Protein AF-A0A3C1GHQ6-F1 (afdb_monomer)

Radius of gyration: 13.11 Å; Cα contacts (8 Å, |Δi|>4): 10; chains: 1; bounding box: 32×23×28 Å

Secondary structure (DSSP, 8-state):
---S-----EETTEE---TT-------SS-SS-----------

Foldseek 3Di:
DLDPDDDFDADPNHTPDDPPDDDDDDDDDDDDDDDDDDDDDDD

Mean predicted aligned error: 3.23 Å

Structure (mmCIF, N/CA/C/O backbone):
data_AF-A0A3C1GHQ6-F1
#
_entry.id   AF-A0A3C1GHQ6-F1
#
loop_
_atom_site.group_PDB
_atom_site.id
_atom_site.type_symbol
_atom_site.label_atom_id
_atom_site.label_alt_id
_atom_site.label_comp_id
_atom_site.label_asym_id
_atom_site.label_entity_id
_atom_site.label_seq_id
_atom_site.pdbx_PDB_ins_code
_atom_site.Cartn_x
_atom_site.Cartn_y
_atom_site.Cartn_z
_atom_site.occupancy
_atom_site.B_iso_or_equiv
_atom_si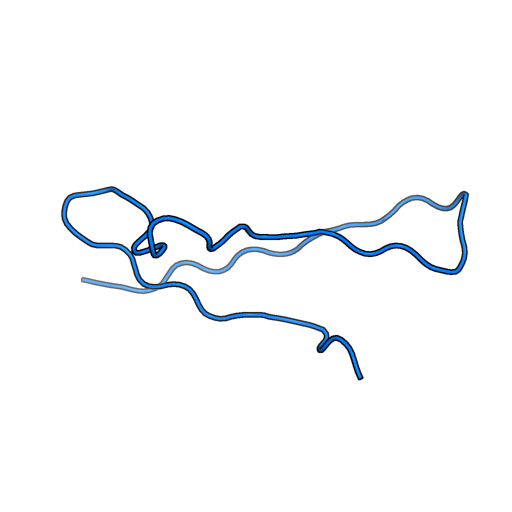te.auth_seq_id
_atom_site.auth_comp_id
_atom_site.auth_asym_id
_atom_site.auth_atom_id
_atom_site.pdbx_PDB_model_num
ATOM 1 N N . LEU A 1 1 ? 14.139 -2.895 0.918 1.00 79.44 1 LEU A N 1
ATOM 2 C CA . LEU A 1 1 ? 13.906 -1.600 1.5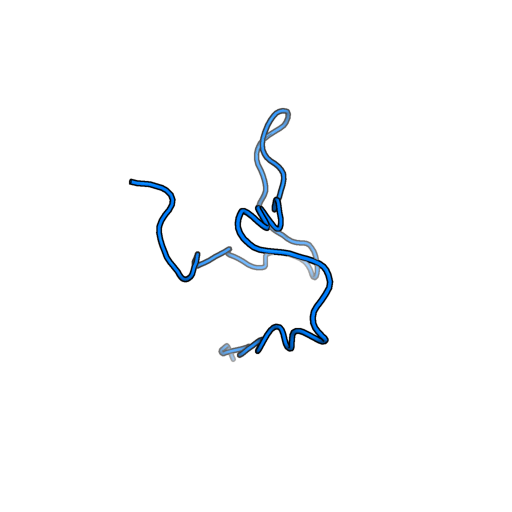97 1.00 79.44 1 LEU A CA 1
ATOM 3 C C . LEU A 1 1 ? 12.447 -1.151 1.491 1.00 79.44 1 LEU A C 1
ATOM 5 O O . LEU A 1 1 ? 11.848 -1.005 2.539 1.00 79.44 1 LEU A O 1
ATOM 9 N N . LEU A 1 2 ? 11.849 -1.008 0.297 1.00 85.31 2 LEU A N 1
ATOM 10 C CA . LEU A 1 2 ? 10.461 -0.507 0.161 1.00 85.31 2 LEU A CA 1
ATOM 11 C C . LEU A 1 2 ? 9.350 -1.579 0.160 1.00 85.31 2 LEU A C 1
ATOM 13 O O . LEU A 1 2 ? 8.181 -1.238 0.278 1.00 85.31 2 LEU A O 1
ATOM 17 N N . GLY A 1 3 ? 9.703 -2.868 0.078 1.00 87.75 3 GLY A N 1
ATOM 18 C CA . GLY A 1 3 ? 8.726 -3.959 -0.037 1.00 87.75 3 GLY A CA 1
ATOM 19 C C . GLY A 1 3 ? 8.100 -4.034 -1.437 1.00 87.75 3 GLY A C 1
ATOM 20 O O . GLY A 1 3 ? 7.999 -3.034 -2.136 1.00 87.75 3 GLY A O 1
ATOM 21 N N . ARG A 1 4 ? 7.737 -5.242 -1.889 1.00 93.12 4 ARG A N 1
ATOM 22 C CA . ARG A 1 4 ? 7.121 -5.449 -3.218 1.00 93.12 4 ARG A CA 1
ATOM 23 C C . ARG A 1 4 ? 5.590 -5.430 -3.174 1.00 93.12 4 ARG A C 1
ATOM 25 O O . ARG A 1 4 ? 4.951 -5.239 -4.198 1.00 93.12 4 ARG A O 1
ATOM 32 N N . SER A 1 5 ? 5.012 -5.651 -2.000 1.00 95.31 5 SER A N 1
ATOM 33 C CA . SER A 1 5 ? 3.571 -5.733 -1.783 1.00 95.31 5 SER A CA 1
ATOM 34 C C . SER A 1 5 ? 3.223 -5.219 -0.394 1.00 95.31 5 SER A C 1
ATOM 36 O O . SER A 1 5 ? 4.047 -5.274 0.522 1.00 95.31 5 SER A O 1
ATOM 38 N N . VAL A 1 6 ? 1.982 -4.775 -0.233 1.00 96.06 6 VAL A N 1
ATOM 39 C CA . VAL A 1 6 ? 1.405 -4.369 1.048 1.00 96.06 6 VAL A CA 1
ATOM 40 C C . VAL A 1 6 ? 0.022 -4.999 1.181 1.00 96.06 6 VAL A C 1
ATOM 42 O O . VAL A 1 6 ? -0.703 -5.106 0.196 1.00 96.06 6 VAL A O 1
ATOM 45 N N . ALA A 1 7 ? -0.329 -5.437 2.388 1.00 96.19 7 ALA A N 1
ATOM 46 C CA . ALA A 1 7 ? -1.689 -5.846 2.715 1.00 96.19 7 ALA A CA 1
ATOM 47 C C . ALA A 1 7 ? -2.414 -4.663 3.365 1.00 96.19 7 ALA A C 1
ATOM 49 O O . ALA A 1 7 ? -1.889 -4.055 4.298 1.00 96.19 7 ALA A O 1
ATOM 50 N N . VAL A 1 8 ? -3.610 -4.343 2.873 1.00 97.06 8 VAL A N 1
ATOM 51 C CA . VAL A 1 8 ? -4.457 -3.266 3.397 1.00 97.06 8 VAL A CA 1
ATOM 52 C C . VAL A 1 8 ? -5.824 -3.859 3.712 1.00 97.06 8 VAL A C 1
ATOM 54 O O . VAL A 1 8 ? -6.384 -4.588 2.897 1.00 97.06 8 VAL A O 1
ATOM 57 N N . GLY A 1 9 ? -6.338 -3.588 4.911 1.00 97.38 9 GLY A N 1
ATOM 58 C CA . GLY A 1 9 ? -7.666 -4.048 5.310 1.00 97.38 9 GLY A CA 1
ATOM 59 C C . GLY A 1 9 ? -8.774 -3.300 4.570 1.00 97.38 9 GLY A C 1
ATOM 60 O O . GLY A 1 9 ? -8.584 -2.158 4.154 1.00 97.38 9 GLY A O 1
ATOM 61 N N . ILE A 1 10 ? -9.943 -3.926 4.457 1.00 96.75 10 ILE A N 1
ATOM 62 C CA . ILE A 1 10 ? -11.169 -3.298 3.955 1.00 96.75 10 ILE A CA 1
ATOM 63 C C . ILE A 1 10 ? -12.212 -3.376 5.070 1.00 96.75 10 ILE A C 1
ATOM 65 O O . ILE A 1 10 ? -12.434 -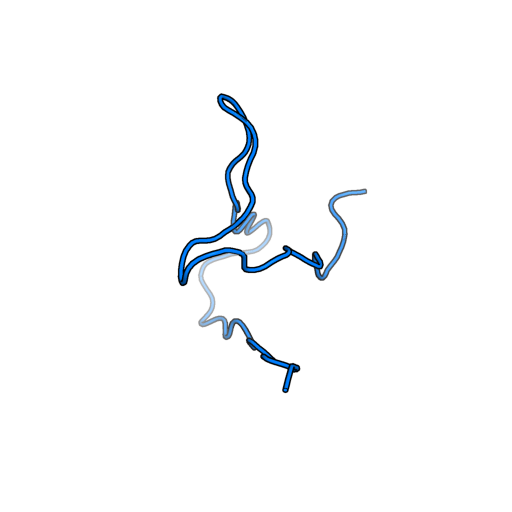4.449 5.628 1.00 96.75 10 ILE A O 1
ATOM 69 N N . SER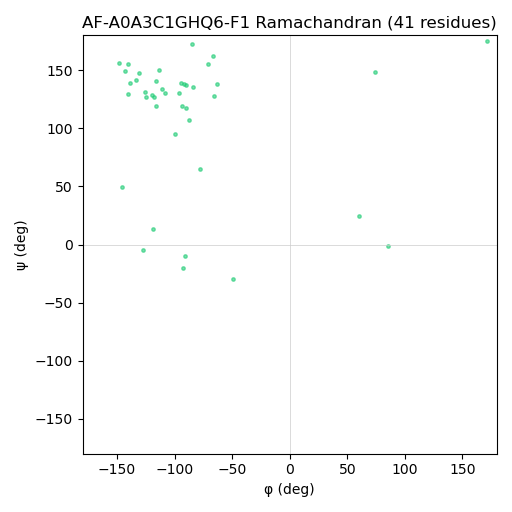 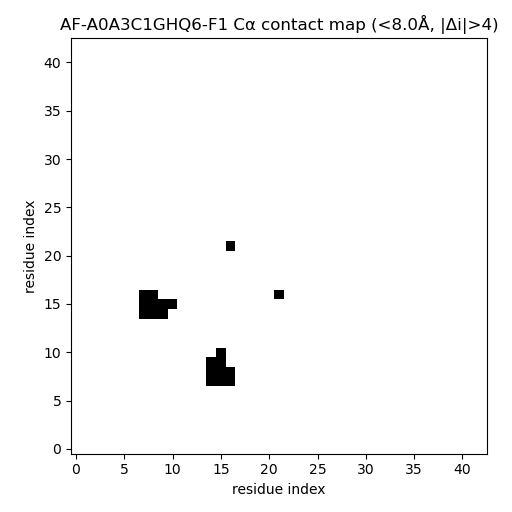A 1 11 ? -12.836 -2.251 5.413 1.00 95.88 11 SER A N 1
ATOM 70 C CA . SER A 1 11 ? -13.875 -2.171 6.444 1.00 95.88 11 SER A CA 1
ATOM 71 C C . SER A 1 11 ? -14.979 -1.223 5.997 1.00 95.88 11 SER A C 1
ATOM 73 O O . SER A 1 11 ? -14.699 -0.113 5.555 1.00 95.88 11 SER A O 1
ATOM 75 N N . GLY A 1 12 ? -16.238 -1.666 6.068 1.00 94.25 12 GLY A N 1
ATOM 76 C CA . GLY A 1 12 ? -17.379 -0.862 5.611 1.00 94.25 12 GLY A CA 1
ATOM 77 C C . GLY A 1 12 ? -17.330 -0.490 4.123 1.00 94.25 12 GLY A C 1
ATOM 78 O O . GLY A 1 12 ? -17.914 0.514 3.739 1.00 94.25 12 GLY A O 1
ATOM 79 N N . GLY A 1 13 ? -16.620 -1.273 3.301 1.00 94.69 13 GLY A N 1
ATOM 80 C CA . GLY A 1 13 ? -16.411 -0.991 1.876 1.00 94.69 13 GLY A CA 1
ATOM 81 C C . GLY A 1 13 ? -15.235 -0.057 1.565 1.00 94.69 13 GLY A C 1
ATOM 82 O O . GLY A 1 13 ? -14.952 0.164 0.394 1.00 94.69 13 GLY A O 1
ATOM 83 N N . GLU A 1 14 ? -14.521 0.434 2.580 1.00 95.69 14 GLU A N 1
ATOM 84 C CA . GLU A 1 14 ? -13.420 1.392 2.430 1.00 95.69 14 GLU A CA 1
ATOM 85 C C . GLU A 1 14 ? -12.069 0.782 2.825 1.00 95.69 14 GLU A C 1
ATOM 87 O O . GLU A 1 14 ? -11.991 -0.090 3.698 1.00 95.69 14 GLU A O 1
ATOM 92 N N . LEU A 1 15 ? -10.981 1.258 2.209 1.00 97.00 15 LEU A N 1
ATOM 93 C CA . LEU A 1 15 ? -9.626 0.883 2.620 1.00 97.00 15 LEU A CA 1
ATOM 94 C C . LEU A 1 15 ? -9.341 1.420 4.025 1.00 97.00 15 LEU A C 1
ATOM 96 O O . LEU A 1 15 ? -9.452 2.617 4.287 1.00 97.00 15 LEU A O 1
ATOM 100 N N . ALA A 1 16 ? -8.901 0.541 4.920 1.00 97.50 16 ALA A N 1
ATOM 101 C CA . ALA A 1 16 ? -8.559 0.871 6.297 1.00 97.50 16 ALA A CA 1
ATOM 102 C C . ALA A 1 16 ? -7.175 1.543 6.384 1.00 97.50 16 ALA A C 1
ATOM 104 O O . ALA A 1 16 ? -6.227 0.986 6.939 1.00 97.50 16 ALA A O 1
ATOM 105 N N . LEU A 1 17 ? -7.053 2.739 5.805 1.00 97.69 17 LEU A N 1
ATOM 106 C CA . LEU A 1 17 ? -5.861 3.579 5.889 1.00 97.69 17 LEU A CA 1
ATOM 107 C C . LEU A 1 17 ? -5.970 4.549 7.068 1.00 97.69 17 LEU A C 1
ATOM 109 O O . LEU A 1 17 ? -7.007 5.170 7.306 1.00 97.69 17 LEU A O 1
ATOM 113 N N . GLY A 1 18 ? -4.872 4.718 7.802 1.00 97.38 18 GLY A N 1
ATOM 114 C CA . GLY A 1 18 ? -4.755 5.793 8.784 1.00 97.38 18 GLY A CA 1
ATOM 115 C C . GLY A 1 18 ? -4.740 7.176 8.122 1.00 97.38 18 GLY A C 1
ATO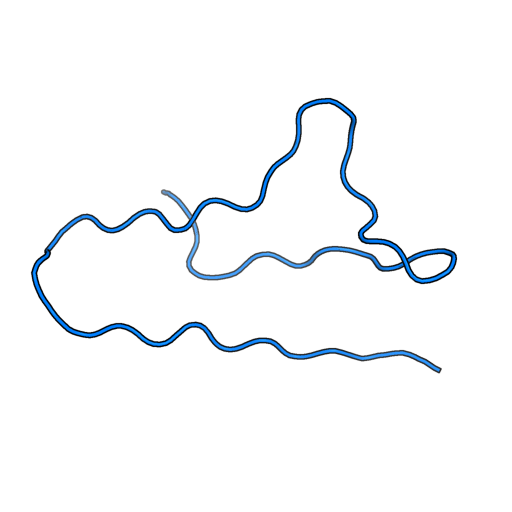M 116 O O . GLY A 1 18 ? -4.415 7.313 6.946 1.00 97.38 18 GLY A O 1
ATOM 117 N N . ARG A 1 19 ? -4.996 8.231 8.907 1.00 97.19 19 ARG A N 1
ATOM 118 C CA . ARG A 1 19 ? -5.073 9.634 8.439 1.00 97.19 19 ARG A CA 1
ATOM 119 C C . ARG A 1 19 ? -3.896 10.094 7.563 1.00 97.19 19 ARG A C 1
ATOM 121 O O . ARG A 1 19 ? -4.067 10.982 6.737 1.00 97.19 19 ARG A O 1
ATOM 128 N N . PHE A 1 20 ? -2.712 9.522 7.770 1.00 97.75 20 PHE A N 1
ATOM 129 C CA . PHE A 1 20 ? -1.479 9.879 7.060 1.00 97.75 20 PHE A CA 1
ATOM 130 C C . PHE A 1 20 ? -0.888 8.715 6.253 1.00 97.75 20 PHE A C 1
ATOM 132 O O . PHE A 1 20 ? 0.270 8.777 5.851 1.00 97.75 20 PHE A O 1
ATOM 139 N N . GLN A 1 21 ? -1.648 7.637 6.051 1.00 97.69 21 GLN A N 1
ATOM 140 C CA . GLN A 1 21 ? -1.219 6.516 5.225 1.00 97.69 21 GLN A CA 1
ATOM 141 C C . GLN A 1 21 ? -1.731 6.681 3.797 1.00 97.69 21 GLN A C 1
ATOM 143 O O . GLN A 1 21 ? -2.880 7.046 3.565 1.00 97.69 21 GLN A O 1
ATOM 148 N N . SER A 1 22 ? -0.871 6.354 2.841 1.00 96.25 22 SER A N 1
ATOM 149 C CA . SER A 1 22 ? -1.206 6.246 1.428 1.00 96.25 22 SER A CA 1
ATOM 150 C C . SER A 1 22 ? -0.483 5.045 0.824 1.00 96.25 22 SER A C 1
ATOM 152 O O . SER A 1 22 ? 0.547 4.596 1.333 1.00 96.25 22 SER A O 1
ATOM 154 N N . ILE A 1 23 ? -1.037 4.499 -0.258 1.00 95.75 23 ILE A N 1
ATOM 155 C CA . ILE A 1 23 ? -0.374 3.465 -1.054 1.00 95.75 23 ILE A CA 1
ATOM 156 C C . ILE A 1 23 ? 0.432 4.186 -2.131 1.00 95.75 23 ILE A C 1
ATOM 158 O O . ILE A 1 23 ? -0.136 4.897 -2.959 1.00 95.75 23 ILE A O 1
ATOM 162 N N . LEU A 1 24 ? 1.755 4.021 -2.108 1.00 95.81 24 LEU A N 1
ATOM 163 C CA . LEU A 1 24 ? 2.653 4.629 -3.087 1.00 95.81 24 LEU A CA 1
ATOM 164 C C . LEU A 1 24 ? 3.216 3.563 -4.024 1.00 95.81 24 LEU A C 1
ATOM 166 O O . LEU A 1 24 ? 3.775 2.563 -3.574 1.00 95.81 24 LEU A O 1
ATOM 170 N N . PHE A 1 25 ? 3.135 3.818 -5.328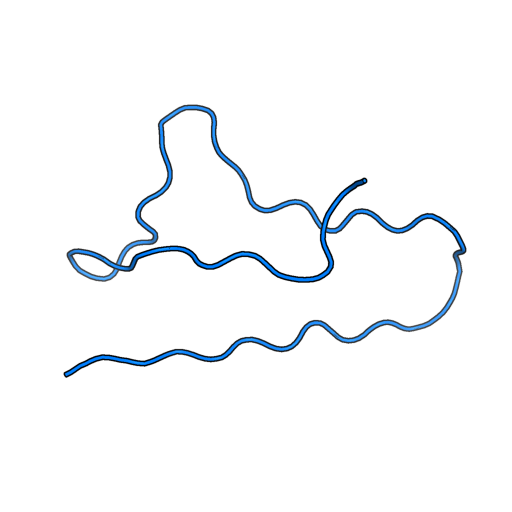 1.00 95.25 25 PHE A N 1
ATOM 171 C CA . PHE A 1 25 ? 3.923 3.095 -6.319 1.00 95.25 25 PHE A CA 1
ATOM 172 C C . PHE A 1 25 ? 5.279 3.794 -6.489 1.00 95.25 25 PHE A C 1
ATOM 174 O O . PHE A 1 25 ? 5.352 4.888 -7.046 1.00 95.25 25 PHE A O 1
ATOM 181 N N . ALA A 1 26 ? 6.346 3.180 -5.978 1.00 94.94 26 ALA A N 1
ATOM 182 C CA . ALA A 1 26 ? 7.704 3.717 -6.052 1.00 94.94 26 ALA A CA 1
ATOM 183 C C . ALA A 1 26 ? 8.499 3.053 -7.194 1.00 94.94 26 ALA A C 1
ATOM 185 O O . ALA A 1 26 ? 9.082 1.986 -7.008 1.00 94.94 26 ALA A O 1
ATOM 186 N N . GLU A 1 27 ? 8.526 3.684 -8.373 1.00 94.19 27 GLU A N 1
ATOM 187 C CA . GLU A 1 27 ? 9.376 3.279 -9.505 1.00 94.19 27 GLU A CA 1
ATOM 188 C C . GLU A 1 27 ? 10.786 3.856 -9.363 1.00 94.19 27 GLU A C 1
ATOM 190 O O . GLU A 1 27 ? 10.945 5.039 -9.068 1.00 94.19 27 GLU A O 1
ATOM 195 N N . LEU A 1 28 ? 11.805 3.033 -9.616 1.00 93.88 28 LEU A N 1
ATOM 196 C CA . LEU A 1 28 ? 13.211 3.402 -9.424 1.00 93.88 28 LEU A CA 1
ATOM 197 C C . LEU A 1 28 ? 14.090 3.149 -10.667 1.00 93.88 28 LEU A C 1
ATOM 199 O O . LEU A 1 28 ? 15.260 3.513 -10.645 1.00 93.88 28 LEU A O 1
ATOM 203 N N . ASP A 1 29 ? 13.551 2.545 -11.734 1.00 94.69 29 ASP A N 1
ATOM 204 C CA . ASP A 1 29 ? 14.271 2.181 -12.969 1.00 94.69 29 ASP A CA 1
ATOM 205 C C . ASP A 1 29 ? 13.366 2.316 -14.219 1.00 94.69 29 ASP A C 1
ATOM 207 O O . ASP A 1 29 ? 13.195 1.394 -15.022 1.00 94.69 29 ASP A O 1
ATOM 211 N N . GLY A 1 30 ? 12.690 3.462 -14.349 1.00 92.31 30 GLY A N 1
ATOM 212 C CA . GLY A 1 30 ? 11.864 3.798 -15.518 1.00 92.31 30 GLY A CA 1
ATOM 213 C C . GLY A 1 30 ? 12.661 4.415 -16.686 1.00 92.31 30 GLY A C 1
ATOM 214 O O . GLY A 1 30 ? 13.829 4.761 -16.508 1.00 92.31 30 GLY A O 1
ATOM 215 N N . PRO A 1 31 ? 12.045 4.621 -17.876 1.00 94.56 31 PRO A N 1
ATOM 216 C CA . PRO A 1 31 ? 10.645 4.365 -18.224 1.00 94.56 31 PRO A CA 1
ATOM 217 C C . PRO A 1 31 ? 10.442 2.973 -18.841 1.00 94.56 31 PRO A C 1
ATOM 219 O O . PRO A 1 31 ? 10.975 2.650 -19.902 1.00 94.56 31 PRO A O 1
ATOM 222 N N . ARG A 1 32 ? 9.627 2.141 -18.188 1.00 94.75 32 ARG A N 1
ATOM 223 C CA . ARG A 1 32 ? 9.178 0.836 -18.695 1.00 94.75 32 ARG A CA 1
ATOM 224 C C . ARG A 1 32 ? 7.723 0.612 -18.274 1.00 94.75 32 ARG A C 1
ATOM 226 O O . ARG A 1 32 ? 7.338 1.117 -17.221 1.00 94.75 32 ARG A O 1
ATOM 233 N N . PRO A 1 33 ? 6.909 -0.122 -19.051 1.00 96.06 33 PRO A N 1
ATOM 234 C CA . PRO A 1 33 ? 5.561 -0.481 -18.625 1.00 96.06 33 PRO A CA 1
ATOM 235 C C . PRO A 1 33 ? 5.618 -1.367 -17.377 1.00 96.06 33 PRO A C 1
ATOM 237 O O . PRO A 1 33 ? 6.457 -2.267 -17.278 1.00 96.06 33 PRO A O 1
ATOM 240 N N . ARG A 1 34 ? 4.723 -1.106 -16.423 1.00 95.69 34 ARG A N 1
ATOM 241 C CA . ARG A 1 34 ? 4.612 -1.844 -15.162 1.00 95.69 34 ARG A CA 1
ATOM 242 C C . ARG A 1 34 ? 3.167 -2.247 -14.922 1.00 95.69 34 ARG A C 1
ATOM 244 O O . ARG A 1 34 ? 2.251 -1.512 -15.279 1.00 95.69 34 ARG A O 1
ATOM 251 N N . THR A 1 35 ? 3.001 -3.389 -14.271 1.00 96.06 35 THR A N 1
ATOM 252 C CA . THR A 1 35 ? 1.707 -3.911 -13.833 1.00 96.06 35 THR A CA 1
ATOM 253 C C . THR A 1 35 ? 1.703 -3.977 -12.314 1.00 96.06 35 THR A C 1
ATOM 255 O O . THR A 1 35 ? 2.720 -4.317 -11.708 1.00 96.06 35 THR A O 1
ATOM 258 N N . ILE A 1 36 ? 0.569 -3.634 -11.709 1.00 96.06 36 ILE A N 1
ATOM 259 C CA . ILE A 1 36 ? 0.329 -3.765 -10.273 1.00 96.06 36 ILE A CA 1
ATOM 260 C C . ILE A 1 36 ? -0.801 -4.774 -10.111 1.00 96.06 36 ILE A C 1
ATOM 262 O O . ILE A 1 36 ? -1.904 -4.542 -10.602 1.00 96.06 36 ILE A O 1
ATOM 266 N N . ASP A 1 37 ? -0.522 -5.873 -9.421 1.00 97.38 37 ASP A N 1
ATOM 267 C CA . ASP A 1 37 ? -1.515 -6.905 -9.144 1.00 97.38 37 ASP A CA 1
ATOM 268 C C . ASP A 1 37 ? -2.236 -6.611 -7.825 1.00 97.38 37 ASP A C 1
ATOM 270 O O . ASP A 1 37 ? -1.613 -6.244 -6.825 1.00 97.38 37 ASP A O 1
ATOM 274 N N . ILE A 1 38 ? -3.558 -6.794 -7.818 1.00 97.06 38 ILE A N 1
ATOM 275 C CA . ILE A 1 38 ? -4.407 -6.614 -6.638 1.00 97.06 38 ILE A CA 1
ATOM 276 C C . ILE A 1 38 ? -5.184 -7.905 -6.408 1.00 97.06 38 ILE A C 1
ATOM 278 O O . ILE A 1 38 ? -5.883 -8.388 -7.296 1.00 97.06 38 ILE A O 1
ATOM 282 N N . GLN A 1 39 ? -5.090 -8.437 -5.193 1.00 97.25 39 GLN A N 1
ATOM 283 C CA . GLN A 1 39 ? -5.884 -9.572 -4.744 1.00 97.25 39 GLN A CA 1
ATOM 284 C C . GLN A 1 39 ? -6.763 -9.135 -3.575 1.00 97.25 39 GLN A C 1
ATOM 286 O O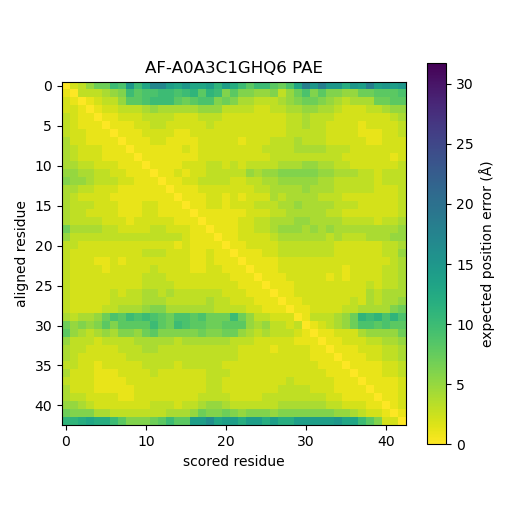 . GLN A 1 39 ? -6.266 -8.595 -2.589 1.00 97.25 39 GLN A O 1
ATOM 291 N N . ILE A 1 40 ? -8.066 -9.389 -3.688 1.00 96.44 40 ILE A N 1
ATOM 292 C CA . ILE A 1 40 ? -9.042 -9.136 -2.627 1.00 96.44 40 ILE A CA 1
ATOM 293 C C . ILE A 1 40 ? -9.532 -10.486 -2.110 1.00 96.44 40 ILE A C 1
ATOM 295 O O . ILE A 1 40 ? -9.839 -11.385 -2.892 1.00 96.44 40 ILE A O 1
ATOM 299 N N . MET A 1 41 ? -9.580 -10.632 -0.789 1.00 95.50 41 MET A N 1
ATOM 300 C CA . MET A 1 41 ? -10.063 -11.832 -0.108 1.00 95.50 41 MET A CA 1
ATOM 301 C C . MET A 1 41 ? -10.916 -11.407 1.088 1.00 95.50 41 MET A C 1
ATOM 303 O O . MET A 1 41 ? -10.563 -10.462 1.792 1.00 95.50 41 MET A O 1
ATOM 307 N N . GLY A 1 42 ? -12.028 -12.098 1.312 1.00 91.25 42 GLY A N 1
ATOM 308 C CA . GLY A 1 42 ? -12.999 -11.785 2.359 1.00 91.25 42 GLY A CA 1
ATOM 309 C C . GLY A 1 42 ? -14.256 -12.640 2.209 1.00 91.25 42 GLY A C 1
ATOM 310 O O . GLY A 1 42 ? -14.358 -13.407 1.248 1.00 91.25 42 GLY A O 1
ATOM 311 N N . VAL A 1 43 ? -15.177 -12.516 3.165 1.00 79.75 43 VAL A N 1
ATOM 312 C CA . VAL A 1 43 ? -16.505 -13.155 3.160 1.00 79.75 43 VAL A CA 1
ATOM 313 C C . VAL A 1 43 ? -17.606 -12.112 3.095 1.00 79.75 43 VAL A C 1
ATOM 315 O O . VAL A 1 43 ? -17.394 -11.016 3.663 1.00 79.75 43 VAL A O 1
#

Sequence (43 aa):
LLGRSVAVG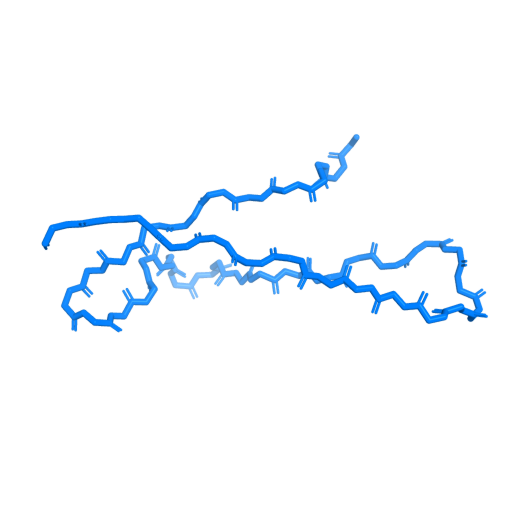ISGGELALGRFQSILFAELDGPRPRTIDIQIMGV

Solvent-accessible surface area (backbone atoms only — not comparable to full-atom values): 3531 Å² total; per-residue (Å²): 139,88,70,95,75,83,91,76,53,73,53,98,91,37,75,66,62,57,99,87,56,79,91,77,88,85,83,88,81,73,97,66,95,82,85,85,89,85,86,88,86,86,133

pLDDT: mean 94.6, std 4.11, range [79.44, 97.75]